Protein AF-A0A225V2X3-F1 (afdb_monomer)

Foldseek 3Di:
DDDDDDDDDDDDDDPPDDDPPPDPPPCPPPDDPPPPPDQDDLVPDDDDPDPPVSVLLVVCVVPPPVSLLVVLVVCVVVPVDLVSQLVVCVVNRDDVVSSVVNSVVSVVSCVVVVD

Nearest PDB structures (foldseek):
  8jnt-assembly1_A  TM=8.607E-01  e=6.308E-02  Phytophthora capsici
  6d90-assembly1_i  TM=2.612E-01  e=6.553E+00  Oryctolagus cuniculus
  7a01-assembly1_B2  TM=2.693E-01  e=8.266E+00  Oryctolagus cuniculus

InterPro domains:
  IPR031825 RXLR phytopathogen effector protein [PF16810] (2-111)

Structure (mmCIF, N/CA/C/O backbone):
data_AF-A0A225V2X3-F1
#
_entry.id   AF-A0A225V2X3-F1
#
loop_
_atom_site.group_PDB
_atom_site.id
_atom_site.type_symbol
_atom_site.label_atom_id
_atom_site.label_alt_id
_atom_site.label_comp_id
_atom_site.label_asym_id
_atom_site.label_entity_id
_atom_site.label_seq_id
_atom_site.pdbx_PDB_ins_code
_atom_site.Cartn_x
_atom_site.Cartn_y
_atom_site.Cartn_z
_atom_site.occupancy
_atom_site.B_iso_or_equiv
_atom_site.auth_seq_id
_atom_site.auth_comp_id
_atom_site.auth_asym_id
_atom_site.auth_atom_id
_atom_site.pdbx_PDB_model_num
ATOM 1 N N . MET A 1 1 ? -7.142 -57.913 16.913 1.00 34.84 1 MET A N 1
ATOM 2 C CA . MET A 1 1 ? -7.066 -56.922 18.010 1.00 34.84 1 MET A CA 1
ATOM 3 C C . MET A 1 1 ? -7.677 -55.626 17.500 1.00 34.84 1 MET A C 1
ATOM 5 O O . MET A 1 1 ? -7.195 -55.106 16.512 1.00 34.84 1 MET A O 1
ATOM 9 N N . ARG A 1 2 ? -8.954 -55.426 17.840 1.00 43.91 2 ARG A N 1
ATOM 10 C CA . ARG A 1 2 ? -9.505 -54.396 18.748 1.00 43.91 2 ARG A CA 1
ATOM 11 C C . ARG A 1 2 ? -9.783 -53.064 18.037 1.00 43.91 2 ARG A C 1
ATOM 13 O O . ARG A 1 2 ? -8.921 -52.208 17.915 1.00 43.91 2 ARG A O 1
ATOM 20 N N . LEU A 1 3 ? -11.038 -52.984 17.585 1.00 48.66 3 LEU A N 1
ATOM 21 C CA . LEU A 1 3 ? -11.817 -51.782 17.307 1.00 48.66 3 LEU A CA 1
ATOM 22 C C . LEU A 1 3 ? -11.809 -50.828 18.506 1.00 48.66 3 LEU A C 1
ATOM 24 O O 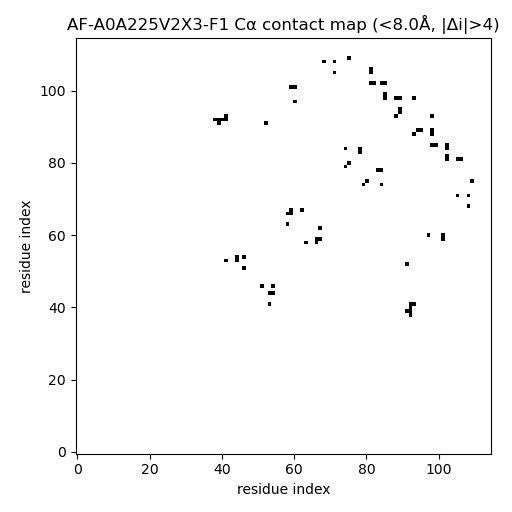. LEU A 1 3 ? -11.977 -51.279 19.640 1.00 48.66 3 LEU A O 1
ATOM 28 N N . SER A 1 4 ? -11.762 -49.530 18.218 1.00 49.91 4 SER A N 1
ATOM 29 C CA . SER A 1 4 ? -12.146 -48.478 19.158 1.00 49.91 4 SER A CA 1
ATOM 30 C C . SER A 1 4 ? -13.237 -47.624 18.516 1.00 49.91 4 SER A C 1
ATOM 32 O O . SER A 1 4 ? -12.973 -46.765 17.680 1.00 49.91 4 SER A O 1
ATOM 34 N N . TYR A 1 5 ? -14.475 -47.930 18.903 1.00 48.56 5 TYR A N 1
ATOM 35 C CA . TYR A 1 5 ? -15.639 -47.042 18.884 1.00 48.56 5 TYR A CA 1
ATOM 36 C C . TYR A 1 5 ? -15.339 -45.815 19.803 1.00 48.56 5 TYR A C 1
ATOM 38 O O . TYR A 1 5 ? -14.412 -45.883 20.603 1.00 48.56 5 TYR A O 1
ATOM 46 N N . ILE A 1 6 ? -16.012 -44.660 19.815 1.00 53.44 6 ILE A N 1
ATOM 47 C CA . ILE A 1 6 ? -17.443 -44.381 19.998 1.00 53.44 6 ILE A CA 1
ATOM 48 C C . ILE A 1 6 ? -17.656 -42.874 19.715 1.00 53.44 6 ILE A C 1
ATOM 50 O O . ILE A 1 6 ? -16.878 -42.025 20.143 1.00 53.44 6 ILE A O 1
ATOM 54 N N . VAL A 1 7 ? -18.753 -42.577 19.024 1.00 50.59 7 VAL A N 1
ATOM 55 C CA . VAL A 1 7 ? -19.449 -41.285 18.906 1.00 50.59 7 VAL A CA 1
ATOM 56 C C . VAL A 1 7 ? -19.832 -40.726 20.284 1.00 50.59 7 VAL A C 1
ATOM 58 O O . VAL A 1 7 ? -20.509 -41.427 21.027 1.00 50.59 7 VAL A O 1
ATOM 61 N N . LEU A 1 8 ? -19.523 -39.462 20.609 1.00 42.16 8 LEU A N 1
ATOM 62 C CA . LEU A 1 8 ? -20.070 -38.812 21.812 1.00 42.16 8 LEU A CA 1
ATOM 63 C C . LEU A 1 8 ? -20.922 -37.591 21.447 1.00 42.16 8 LEU A C 1
ATOM 65 O O . LEU A 1 8 ? -20.438 -36.505 21.138 1.00 42.16 8 LEU A O 1
ATOM 69 N N . VAL A 1 9 ? -22.224 -37.863 21.438 1.00 45.12 9 VAL A N 1
ATOM 70 C CA . VAL A 1 9 ? -23.359 -36.948 21.332 1.00 45.12 9 VAL A CA 1
ATOM 71 C C . VAL A 1 9 ? -23.682 -36.358 22.713 1.00 45.12 9 VAL A C 1
ATOM 73 O O . VAL A 1 9 ? -23.524 -37.036 23.723 1.00 45.12 9 VAL A O 1
ATOM 76 N N . ALA A 1 10 ? -24.240 -35.142 22.686 1.00 44.47 10 ALA A N 1
ATOM 77 C CA . ALA A 1 10 ? -25.056 -34.470 23.707 1.00 44.47 10 ALA A CA 1
ATOM 78 C C . ALA A 1 10 ? -24.366 -33.873 24.947 1.00 44.47 10 ALA A C 1
ATOM 80 O O . ALA A 1 10 ? -23.927 -34.574 25.847 1.00 44.47 10 ALA A O 1
ATOM 81 N N . ALA A 1 11 ? -24.473 -32.546 25.066 1.00 39.38 11 ALA A N 1
ATOM 82 C CA . ALA A 1 11 ? -25.384 -31.945 26.044 1.00 39.38 11 ALA A CA 1
ATOM 83 C C . ALA A 1 11 ? -25.580 -30.454 25.723 1.00 39.38 11 ALA A C 1
ATOM 85 O O . ALA A 1 11 ? -24.750 -29.607 26.040 1.00 39.38 11 ALA A O 1
ATOM 86 N N . ALA A 1 12 ? -26.704 -30.137 25.082 1.00 50.69 12 ALA A N 1
ATOM 87 C CA . ALA A 1 12 ? -27.301 -28.820 25.208 1.00 50.69 12 ALA A CA 1
ATOM 88 C C . ALA A 1 12 ? -28.025 -28.784 26.558 1.00 50.69 12 ALA A C 1
ATOM 90 O O . ALA A 1 12 ? -29.016 -29.487 26.736 1.00 50.69 12 ALA A O 1
ATOM 91 N N . THR A 1 13 ? -27.556 -27.960 27.488 1.00 54.31 13 THR A N 1
ATOM 92 C CA . THR A 1 13 ? -28.378 -27.495 28.608 1.00 54.31 13 THR A CA 1
ATOM 93 C C . THR A 1 13 ? -28.112 -26.015 28.814 1.00 54.31 13 THR A C 1
ATOM 95 O O . THR A 1 13 ? -27.033 -25.610 29.245 1.00 54.31 13 THR A O 1
ATOM 98 N N . LEU A 1 14 ? -29.123 -25.224 28.457 1.00 49.38 14 LEU A N 1
ATOM 99 C CA . LEU A 1 14 ? -29.312 -23.842 28.867 1.00 49.38 14 LEU A CA 1
ATOM 100 C C . LEU A 1 14 ? -29.057 -23.704 30.371 1.00 49.38 14 LEU A C 1
ATOM 102 O O . LEU A 1 14 ? -29.810 -24.248 31.176 1.00 49.38 14 LEU A O 1
ATOM 106 N N . VAL A 1 15 ? -28.053 -22.919 30.750 1.00 44.62 15 VAL A N 1
ATOM 107 C CA . VAL A 1 15 ? -28.006 -22.327 32.089 1.00 44.62 15 VAL A CA 1
ATOM 108 C C . VAL A 1 15 ? -28.744 -20.999 31.998 1.00 44.62 15 VAL A C 1
ATOM 110 O O . VAL A 1 15 ? -28.165 -19.935 31.807 1.00 44.62 15 VAL A O 1
ATOM 113 N N . ALA A 1 16 ? -30.069 -21.101 32.060 1.00 51.84 16 ALA A N 1
ATOM 114 C CA . ALA A 1 16 ? -30.942 -20.011 32.450 1.00 51.84 16 ALA A CA 1
ATOM 115 C C . ALA A 1 16 ? -31.157 -20.135 33.962 1.00 51.84 16 ALA A C 1
ATOM 117 O O . ALA A 1 16 ? -32.042 -20.852 34.418 1.00 51.84 16 ALA A O 1
ATOM 118 N N . THR A 1 17 ? -30.323 -19.459 34.747 1.00 46.16 17 THR A N 1
ATOM 119 C CA . THR A 1 17 ? -30.581 -19.234 36.173 1.00 46.16 17 THR A CA 1
ATOM 120 C C . THR A 1 17 ? -30.565 -17.738 36.406 1.00 46.16 17 THR A C 1
ATOM 122 O O . THR A 1 17 ? -29.520 -17.090 36.352 1.00 46.16 17 THR A O 1
ATOM 125 N N . GLY A 1 18 ? -31.771 -17.198 36.561 1.00 53.69 18 GLY A N 1
ATOM 126 C CA . GLY A 1 18 ? -32.008 -15.791 36.796 1.00 53.69 18 GLY A CA 1
ATOM 127 C C . GLY A 1 18 ? -31.499 -15.358 38.161 1.00 53.69 18 GLY A C 1
ATOM 128 O O . GLY A 1 18 ? -31.884 -15.927 39.174 1.00 53.69 18 GLY A O 1
ATOM 129 N N . ASN A 1 19 ? -30.731 -14.275 38.157 1.00 52.31 19 ASN A N 1
ATOM 130 C CA . ASN A 1 19 ? -30.663 -13.355 39.277 1.00 52.31 19 ASN A CA 1
ATOM 131 C C . ASN A 1 19 ? -31.212 -12.029 38.757 1.00 52.31 19 ASN A C 1
ATOM 133 O O . ASN A 1 19 ? -30.468 -11.182 38.267 1.00 52.31 19 ASN A O 1
ATOM 137 N N . ALA A 1 20 ? -32.532 -11.864 38.824 1.00 47.12 20 ALA A N 1
ATOM 138 C CA . ALA A 1 20 ? -33.133 -10.541 38.782 1.00 47.12 20 ALA A CA 1
ATOM 139 C C . ALA A 1 20 ? -32.790 -9.840 40.105 1.00 47.12 20 ALA A C 1
ATOM 141 O O . ALA A 1 20 ? -33.602 -9.783 41.025 1.00 47.12 20 ALA A O 1
ATOM 142 N N . LEU A 1 21 ? -31.550 -9.358 40.226 1.00 41.28 21 LEU A N 1
ATOM 143 C CA . LEU A 1 21 ? -31.237 -8.321 41.195 1.00 41.28 21 LEU A CA 1
ATOM 144 C C . LEU A 1 21 ? -31.747 -7.022 40.577 1.00 41.28 21 LEU A C 1
ATOM 146 O O . LEU A 1 21 ? -31.129 -6.470 39.668 1.00 41.28 21 LEU A O 1
ATOM 150 N N . SER A 1 22 ? -32.919 -6.585 41.031 1.00 50.19 22 SER A N 1
ATOM 151 C CA . SER A 1 22 ? -33.450 -5.262 40.724 1.00 50.19 22 SER A CA 1
ATOM 152 C C . SER A 1 22 ? -32.551 -4.234 41.408 1.00 50.19 22 SER A C 1
ATOM 154 O O . SER A 1 22 ? -32.785 -3.841 42.546 1.00 50.19 22 SER A O 1
ATOM 156 N N . ILE A 1 23 ? -31.460 -3.871 40.742 1.00 45.59 23 ILE A N 1
ATOM 157 C CA . ILE A 1 23 ? -30.672 -2.694 41.074 1.00 45.59 23 ILE A C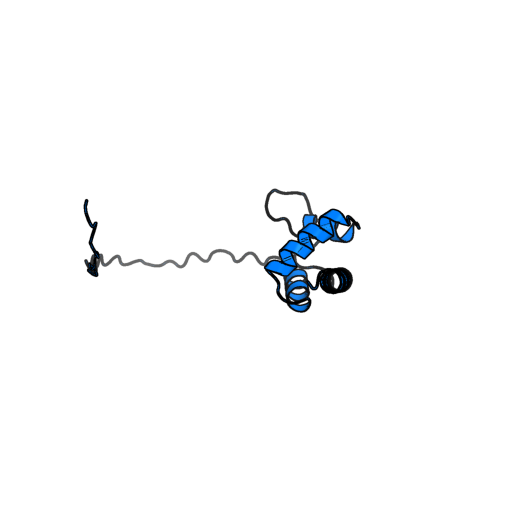A 1
ATOM 158 C C . ILE A 1 23 ? -31.326 -1.573 40.279 1.00 45.59 23 ILE A C 1
ATOM 160 O O . ILE A 1 23 ? -31.264 -1.574 39.049 1.00 45.59 23 ILE A O 1
ATOM 164 N N . GLU A 1 24 ? -31.989 -0.648 40.974 1.00 50.03 24 GLU A N 1
ATOM 165 C CA . GLU A 1 24 ? -32.248 0.689 40.443 1.00 50.03 24 GLU A CA 1
ATOM 166 C C . GLU A 1 24 ? -30.887 1.312 40.133 1.00 50.03 24 GLU A C 1
ATOM 168 O O . GLU A 1 24 ? -30.241 1.938 40.969 1.00 50.03 24 GLU A O 1
ATOM 173 N N . ALA A 1 25 ? -30.389 1.039 38.932 1.00 46.44 25 ALA A N 1
ATOM 174 C CA . ALA A 1 25 ? -29.275 1.764 38.382 1.00 46.44 25 ALA A CA 1
ATOM 175 C C . ALA A 1 25 ? -29.866 3.088 37.913 1.00 46.44 25 ALA A C 1
ATOM 177 O O . ALA A 1 25 ? -30.442 3.177 36.829 1.00 46.44 25 ALA A O 1
ATOM 178 N N . ASP A 1 26 ? -29.752 4.108 38.756 1.00 51.09 26 ASP A N 1
ATOM 179 C CA . ASP A 1 26 ? -29.674 5.479 38.278 1.00 51.09 26 ASP A CA 1
ATOM 180 C C . ASP A 1 26 ? -28.469 5.526 37.326 1.00 51.09 26 ASP A C 1
ATOM 182 O O . ASP A 1 26 ? -27.313 5.653 37.735 1.00 51.09 26 ASP A O 1
ATOM 186 N N . VAL A 1 27 ? -28.721 5.222 36.046 1.00 54.62 27 VAL A N 1
ATOM 187 C CA . VAL A 1 27 ? -27.713 5.219 34.988 1.00 54.62 27 VAL A CA 1
ATOM 188 C C . VAL A 1 27 ? -27.457 6.678 34.657 1.00 54.62 27 VAL A C 1
ATOM 190 O O . VAL A 1 27 ? -27.929 7.227 33.659 1.00 54.62 27 VAL A O 1
ATOM 193 N N . GLU A 1 28 ? -26.697 7.319 35.536 1.00 58.56 28 GLU A N 1
ATOM 194 C CA . GLU A 1 28 ? -26.034 8.570 35.249 1.00 58.56 28 GLU A CA 1
ATOM 195 C C . GLU A 1 28 ? -25.098 8.289 34.063 1.00 58.56 28 GLU A C 1
ATOM 197 O O . GLU A 1 28 ? -24.023 7.694 34.188 1.00 58.56 28 GLU A O 1
ATOM 202 N N . ASN A 1 29 ? -25.566 8.621 32.856 1.00 56.44 29 ASN A N 1
ATOM 203 C CA . ASN A 1 29 ? -24.822 8.433 31.619 1.00 56.44 29 ASN A CA 1
ATOM 204 C C . ASN A 1 29 ? -23.620 9.377 31.639 1.00 56.44 29 ASN A C 1
ATOM 206 O O . ASN A 1 29 ? -23.674 10.510 31.151 1.00 56.44 29 ASN A O 1
ATOM 210 N N . ARG A 1 30 ? -22.518 8.914 32.230 1.00 62.88 30 ARG A N 1
ATOM 211 C CA . ARG A 1 30 ? -21.236 9.606 32.221 1.00 62.88 30 ARG A CA 1
ATOM 212 C C . ARG A 1 30 ? -20.747 9.640 30.777 1.00 62.88 30 ARG A C 1
ATOM 214 O O . ARG A 1 30 ? -20.181 8.676 30.268 1.00 62.88 30 ARG A O 1
ATOM 221 N N . HIS A 1 31 ? -21.026 10.745 30.092 1.00 64.25 31 HIS A N 1
ATOM 222 C CA . HIS A 1 31 ? -20.656 10.928 28.697 1.00 64.25 31 HIS A CA 1
ATOM 223 C C . HIS A 1 31 ? -19.131 10.956 28.595 1.00 64.25 31 HIS A C 1
ATOM 225 O O . HIS A 1 31 ? -18.476 11.915 29.011 1.00 64.25 31 HIS A O 1
ATOM 231 N N . LEU A 1 32 ? -18.557 9.888 28.042 1.00 66.19 32 LEU A N 1
ATOM 232 C CA . LEU A 1 32 ? -17.161 9.879 27.635 1.00 66.19 32 LEU A CA 1
ATOM 233 C C . LEU A 1 32 ? -16.988 10.990 26.598 1.00 66.19 32 LEU A C 1
ATOM 235 O O . LEU A 1 32 ? -17.672 11.004 25.573 1.00 66.19 32 LEU A O 1
ATOM 239 N N . ARG A 1 33 ? -16.099 11.950 26.877 1.00 63.41 33 ARG A N 1
ATOM 240 C CA . ARG A 1 33 ? -15.740 12.984 25.903 1.00 63.41 33 ARG A CA 1
ATOM 241 C C . ARG A 1 33 ? -15.240 12.285 24.643 1.00 63.41 33 ARG A C 1
ATOM 243 O O . ARG A 1 33 ? -14.183 11.661 24.655 1.00 63.41 33 ARG A O 1
ATOM 250 N N . SER A 1 34 ? -16.019 12.385 23.570 1.00 56.97 34 SER A N 1
ATOM 251 C CA . SER A 1 34 ? -15.605 11.949 22.243 1.00 56.97 34 SER A CA 1
ATOM 252 C C . SER A 1 34 ? -14.407 12.798 21.837 1.00 56.97 34 SER A C 1
ATOM 254 O O . SER A 1 34 ? -14.528 14.006 21.625 1.00 56.97 34 SER A O 1
ATOM 256 N N . HIS A 1 35 ? -13.229 12.181 21.792 1.00 50.19 35 HIS A N 1
ATOM 257 C CA . HIS A 1 35 ? -12.071 12.822 21.202 1.00 50.19 35 HIS A CA 1
ATOM 258 C C . HIS A 1 35 ? -12.300 12.824 19.692 1.00 50.19 35 HIS A C 1
ATOM 260 O O . HIS A 1 35 ? -12.226 11.780 19.042 1.00 50.19 35 HIS A O 1
ATOM 266 N N . LYS A 1 36 ? -12.602 13.995 19.127 1.00 50.44 36 LYS A N 1
ATOM 267 C CA . LYS A 1 36 ? -12.488 14.194 17.684 1.00 50.44 36 LYS A CA 1
ATOM 268 C C . LYS A 1 36 ? -11.024 13.943 17.347 1.00 50.44 36 LYS A C 1
ATOM 270 O O . LYS A 1 36 ? -10.141 14.637 17.843 1.00 50.44 36 LYS A O 1
ATOM 275 N N . VAL A 1 37 ? -10.748 12.874 16.612 1.00 51.28 37 VAL A N 1
ATOM 276 C CA . VAL A 1 37 ? -9.433 12.695 16.007 1.00 51.28 37 VAL A CA 1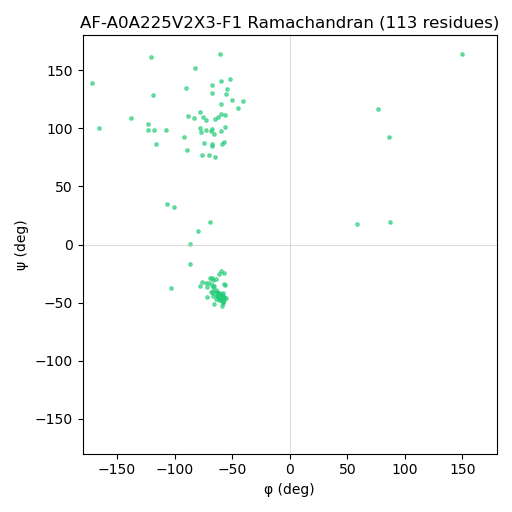
ATOM 277 C C . VAL A 1 37 ? -9.393 13.708 14.877 1.00 51.28 37 VAL A C 1
ATOM 279 O O . VAL A 1 37 ? -9.989 13.484 13.824 1.00 51.28 37 VAL A O 1
ATOM 282 N N . ASP A 1 38 ? -8.772 14.857 15.131 1.00 49.78 38 ASP A N 1
ATOM 283 C CA . ASP A 1 38 ? -8.366 15.741 14.048 1.00 49.78 38 ASP A CA 1
ATOM 284 C C . ASP A 1 38 ? -7.511 14.913 13.088 1.00 49.78 38 ASP A C 1
ATOM 286 O O . ASP A 1 38 ? -6.692 14.091 13.512 1.00 49.78 38 ASP A O 1
ATOM 290 N N . SER A 1 39 ? -7.799 15.049 11.795 1.00 52.00 39 SER A N 1
ATOM 291 C CA . SER A 1 39 ? -7.244 14.223 10.724 1.00 52.00 39 SER A CA 1
ATOM 292 C C . SER A 1 39 ? -5.759 13.935 10.945 1.00 52.00 39 SER A C 1
ATOM 294 O O . SER A 1 39 ? -4.956 14.857 11.089 1.00 52.00 39 SER A O 1
ATOM 296 N N . TYR A 1 40 ? -5.413 12.650 10.979 1.00 51.97 40 TYR A N 1
ATOM 297 C CA . TYR A 1 40 ? -4.085 12.141 11.298 1.00 51.97 40 TYR A CA 1
ATOM 298 C C . TYR A 1 40 ? -3.031 12.763 10.359 1.00 51.97 40 TYR A C 1
ATOM 300 O O . TYR A 1 40 ? -2.905 12.357 9.206 1.00 51.97 40 TYR A O 1
ATOM 308 N N . ASN A 1 41 ? -2.279 13.768 10.827 1.00 54.72 41 ASN A N 1
ATOM 309 C CA . ASN A 1 41 ? -1.300 14.455 9.982 1.00 54.72 41 ASN A CA 1
ATOM 310 C C . ASN A 1 41 ? -0.059 13.569 9.798 1.00 54.72 41 ASN A C 1
ATOM 312 O O . ASN A 1 41 ? 0.668 13.300 10.755 1.00 54.72 41 ASN A O 1
ATOM 316 N N . PHE A 1 42 ? 0.135 13.049 8.582 1.00 54.59 42 PHE A N 1
ATOM 317 C CA . PHE A 1 42 ? 1.194 12.100 8.204 1.00 54.59 42 PHE A CA 1
ATOM 318 C C . PHE A 1 42 ? 2.620 12.638 8.434 1.00 54.59 42 PHE A C 1
ATOM 320 O O . PHE A 1 42 ? 3.554 11.854 8.58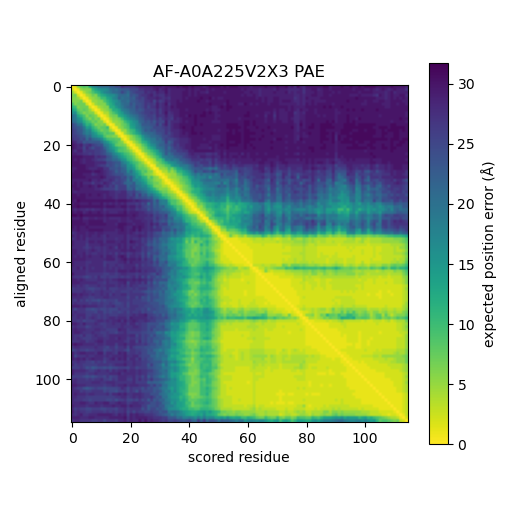0 1.00 54.59 42 PHE A O 1
ATOM 327 N N . GLU A 1 43 ? 2.780 13.960 8.488 1.00 55.09 43 GLU A N 1
ATOM 328 C CA . GLU A 1 43 ? 4.082 14.633 8.562 1.00 55.09 43 GLU A CA 1
ATOM 329 C C . GLU A 1 43 ? 4.620 14.790 10.003 1.00 55.09 43 GLU A C 1
ATOM 331 O O . GLU A 1 43 ? 5.827 14.930 10.166 1.00 55.09 43 GLU A O 1
ATOM 336 N N . ASP A 1 44 ? 3.774 14.641 11.034 1.00 53.97 44 ASP A N 1
ATOM 337 C CA . ASP A 1 44 ? 4.111 14.816 12.469 1.00 53.97 44 ASP A CA 1
ATOM 338 C C . ASP A 1 44 ? 4.339 13.485 13.227 1.00 53.97 44 ASP A C 1
ATOM 340 O O . ASP A 1 44 ? 3.981 13.328 14.395 1.00 53.97 44 ASP A O 1
ATOM 344 N N . ALA A 1 45 ? 4.852 12.449 12.563 1.00 53.34 45 ALA A N 1
ATOM 345 C CA . ALA A 1 45 ? 4.962 11.115 13.161 1.00 53.34 45 ALA A CA 1
ATOM 346 C C . ALA A 1 45 ? 6.224 10.953 14.036 1.00 53.34 45 ALA A C 1
ATOM 348 O O . ALA A 1 45 ? 7.327 10.831 13.501 1.00 53.34 45 ALA A O 1
ATOM 349 N N . GLU A 1 46 ? 6.059 10.874 15.360 1.00 52.16 46 GLU A N 1
ATOM 350 C CA . GLU A 1 46 ? 7.050 10.261 16.256 1.00 52.16 46 GLU A CA 1
ATOM 351 C C . GLU A 1 46 ? 6.773 8.761 16.425 1.00 52.16 46 GLU A C 1
ATOM 353 O O . GLU A 1 46 ? 5.633 8.343 16.637 1.00 52.16 46 GLU A O 1
ATOM 358 N N . GLU A 1 47 ? 7.831 7.954 16.339 1.00 52.31 47 GLU A N 1
ATOM 359 C CA . GLU A 1 47 ? 7.791 6.492 16.386 1.00 52.31 47 GLU A CA 1
ATOM 360 C C . GLU A 1 47 ? 7.366 6.009 17.785 1.00 52.31 47 GLU A C 1
ATOM 362 O O . GLU A 1 47 ? 8.160 5.965 18.726 1.00 52.31 47 GLU A O 1
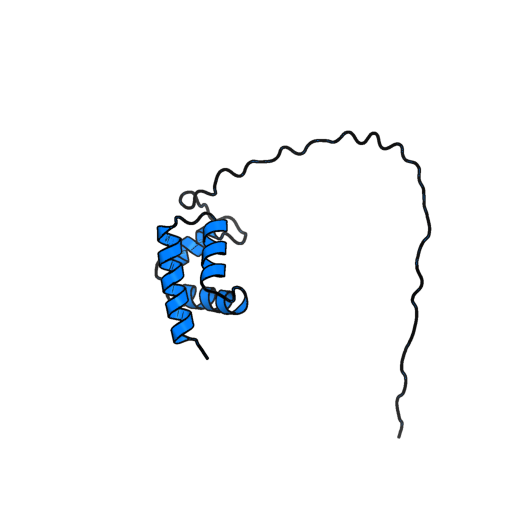ATOM 367 N N . ARG A 1 48 ? 6.087 5.652 17.950 1.00 49.16 48 ARG A N 1
ATOM 368 C CA . ARG A 1 48 ? 5.584 4.988 19.161 1.00 49.16 48 ARG A CA 1
ATOM 369 C C . ARG A 1 48 ? 5.016 3.616 18.828 1.00 49.16 48 ARG A C 1
ATOM 371 O O . ARG A 1 48 ? 4.172 3.473 17.950 1.00 49.16 48 ARG A O 1
ATOM 378 N N . GLY A 1 49 ? 5.498 2.620 19.574 1.00 48.75 49 GLY A N 1
ATOM 379 C CA . GLY A 1 49 ? 5.168 1.204 19.427 1.00 48.75 49 GLY A CA 1
ATOM 380 C C . GLY A 1 49 ? 3.663 0.927 19.362 1.00 48.75 49 GLY A C 1
ATOM 381 O O . GLY A 1 49 ? 2.896 1.299 20.247 1.00 48.75 49 GLY A O 1
ATOM 382 N N . GLY A 1 50 ? 3.279 0.257 18.282 1.00 49.88 50 GLY A N 1
ATOM 383 C CA . GLY A 1 50 ? 1.927 0.012 17.784 1.00 49.88 50 GLY A CA 1
ATOM 384 C C . GLY A 1 50 ? 2.024 -0.083 16.258 1.00 49.88 50 GLY A C 1
ATOM 385 O O . GLY A 1 50 ? 3.057 0.297 15.712 1.00 49.88 50 GLY A O 1
ATOM 386 N N . ASN A 1 51 ? 1.015 -0.609 15.552 1.00 60.66 51 ASN A N 1
ATOM 387 C CA . ASN A 1 51 ? 0.998 -0.615 14.079 1.00 60.66 51 ASN A CA 1
ATOM 388 C C . ASN A 1 51 ? 0.925 0.830 13.553 1.00 60.66 51 ASN A C 1
ATOM 390 O O . ASN A 1 51 ? -0.139 1.292 13.139 1.00 60.66 51 ASN A O 1
ATOM 394 N N . ASP A 1 52 ? 2.039 1.558 13.616 1.00 77.62 52 ASP A N 1
ATOM 395 C CA . ASP A 1 52 ? 2.147 2.928 13.156 1.00 77.62 52 ASP A CA 1
ATOM 396 C C . ASP A 1 52 ? 2.168 2.919 11.634 1.00 77.62 52 ASP A C 1
ATOM 398 O O . ASP A 1 52 ? 3.209 2.866 10.970 1.00 77.62 52 ASP A O 1
ATOM 402 N N . TRP A 1 53 ? 0.965 2.949 11.070 1.00 79.62 53 TRP A N 1
ATOM 403 C CA . TRP A 1 53 ? 0.780 3.011 9.636 1.00 79.62 53 TRP A CA 1
ATOM 404 C C . TRP A 1 53 ? 1.483 4.228 9.026 1.00 79.62 53 TRP A C 1
ATOM 406 O O . TRP A 1 53 ? 1.893 4.139 7.873 1.00 79.62 53 TRP A O 1
ATOM 416 N N . LYS A 1 54 ? 1.740 5.318 9.768 1.00 79.06 54 LYS A N 1
ATOM 417 C CA . LYS A 1 54 ? 2.526 6.450 9.248 1.00 79.06 54 LYS A CA 1
ATOM 418 C C . LYS A 1 54 ? 3.970 6.047 8.977 1.00 79.06 54 LYS A C 1
ATOM 420 O O . LYS A 1 54 ? 4.444 6.256 7.860 1.00 79.06 54 LYS A O 1
ATOM 425 N N . ALA A 1 55 ? 4.656 5.431 9.942 1.00 82.00 55 ALA A N 1
ATOM 426 C CA . ALA A 1 55 ? 6.017 4.930 9.746 1.00 82.00 55 ALA A CA 1
ATOM 427 C C . ALA A 1 55 ? 6.079 3.912 8.595 1.00 82.00 55 ALA A C 1
ATOM 429 O O . ALA A 1 55 ? 6.961 3.990 7.731 1.00 82.00 55 ALA A O 1
ATOM 430 N N . VAL A 1 56 ? 5.083 3.022 8.522 1.00 85.88 56 VAL A N 1
ATOM 431 C CA . VAL A 1 56 ? 4.932 2.058 7.424 1.00 85.88 56 VAL A CA 1
ATOM 432 C C . VAL A 1 56 ? 4.816 2.778 6.079 1.00 85.88 56 VAL A C 1
ATOM 434 O O . VAL A 1 56 ? 5.599 2.503 5.173 1.00 85.88 56 VAL A O 1
ATOM 437 N N . PHE A 1 57 ? 3.897 3.735 5.933 1.00 87.69 57 PHE A N 1
ATOM 438 C CA . PHE A 1 57 ? 3.687 4.457 4.677 1.00 87.69 57 PHE A CA 1
ATOM 439 C C . PHE A 1 57 ? 4.875 5.337 4.290 1.00 87.69 57 PHE A C 1
ATOM 441 O O . PHE A 1 57 ? 5.227 5.384 3.112 1.00 87.69 57 PHE A O 1
ATOM 448 N N . LYS A 1 58 ? 5.550 5.972 5.253 1.00 86.50 58 LYS A N 1
ATOM 449 C CA . LYS A 1 58 ? 6.790 6.724 5.010 1.00 86.50 58 LYS A CA 1
ATOM 450 C C . LYS A 1 58 ? 7.872 5.817 4.438 1.00 86.50 58 LYS A C 1
ATOM 452 O O . LYS A 1 58 ? 8.486 6.154 3.425 1.00 86.50 58 LYS A O 1
ATOM 457 N N . ARG A 1 59 ? 8.052 4.630 5.020 1.00 86.94 59 ARG A N 1
ATOM 458 C CA . ARG A 1 59 ? 9.002 3.635 4.513 1.00 86.94 59 ARG A CA 1
ATOM 459 C C . ARG A 1 59 ? 8.586 3.073 3.155 1.00 86.94 59 ARG A C 1
ATOM 461 O O . ARG A 1 59 ? 9.426 2.930 2.271 1.00 86.94 59 ARG A O 1
ATOM 468 N N . LEU A 1 60 ? 7.293 2.820 2.952 1.00 88.06 60 LEU A N 1
ATOM 469 C CA . LEU A 1 60 ? 6.743 2.438 1.652 1.00 88.06 60 LEU A CA 1
ATOM 470 C C . LEU A 1 60 ? 7.044 3.500 0.598 1.00 88.06 60 LEU A C 1
ATOM 472 O O . LEU A 1 60 ? 7.482 3.143 -0.486 1.00 88.06 60 LEU A O 1
ATOM 476 N N . LEU A 1 61 ? 6.885 4.790 0.884 1.00 87.75 61 LEU A N 1
ATOM 477 C CA . LEU A 1 61 ? 7.199 5.861 -0.067 1.00 87.75 61 LEU A CA 1
ATOM 478 C C . LEU A 1 61 ? 8.710 5.994 -0.330 1.00 87.75 61 LEU A C 1
ATOM 480 O O . LEU A 1 61 ? 9.096 6.300 -1.455 1.00 87.75 61 LEU A O 1
ATOM 484 N N . GLY A 1 62 ? 9.563 5.635 0.633 1.00 84.38 62 GLY A N 1
ATOM 485 C CA . GLY A 1 62 ? 11.032 5.706 0.565 1.00 84.38 62 GLY A CA 1
ATOM 486 C C . GLY A 1 62 ? 11.755 4.735 -0.386 1.00 84.38 62 GLY A C 1
ATOM 487 O O . GLY A 1 62 ? 12.949 4.519 -0.225 1.00 84.38 62 GLY A O 1
ATOM 488 N N . ASN A 1 63 ? 11.075 4.150 -1.378 1.00 73.94 63 ASN A N 1
ATOM 489 C CA . ASN A 1 63 ? 11.640 3.234 -2.392 1.00 73.94 63 ASN A CA 1
ATOM 490 C C . ASN A 1 63 ? 12.333 1.953 -1.873 1.00 73.94 63 ASN A C 1
ATOM 492 O O . ASN A 1 63 ? 13.018 1.285 -2.645 1.00 73.94 63 ASN A O 1
ATOM 496 N N . ASP A 1 64 ? 12.094 1.535 -0.628 1.00 86.25 64 ASP A N 1
ATOM 497 C CA . ASP A 1 64 ? 12.548 0.233 -0.116 1.00 86.25 64 ASP A CA 1
ATOM 498 C C . ASP A 1 64 ? 11.789 -0.914 -0.818 1.00 86.25 64 ASP A C 1
ATOM 500 O O . ASP A 1 64 ? 10.637 -1.231 -0.502 1.00 86.25 64 ASP A O 1
ATOM 504 N N . ALA A 1 65 ? 12.419 -1.503 -1.837 1.00 86.06 65 ALA A N 1
ATOM 505 C CA . ALA A 1 65 ? 11.785 -2.480 -2.716 1.00 86.06 65 ALA A CA 1
ATOM 506 C C . ALA A 1 65 ? 11.449 -3.802 -2.008 1.00 86.06 65 ALA A C 1
ATOM 508 O O . ALA A 1 65 ? 10.428 -4.417 -2.328 1.00 86.06 65 ALA A O 1
ATOM 509 N N . GLU A 1 66 ? 12.277 -4.249 -1.063 1.00 88.25 66 GLU A N 1
ATOM 510 C CA . GLU A 1 66 ?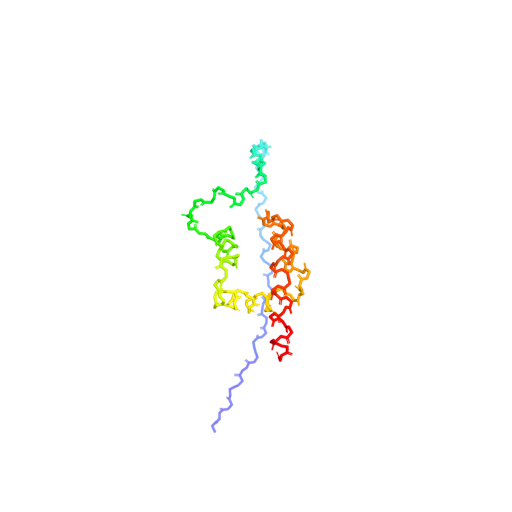 12.013 -5.472 -0.298 1.00 88.25 66 GLU A CA 1
ATOM 511 C C . GLU A 1 66 ? 10.873 -5.257 0.686 1.00 88.25 66 GLU A C 1
ATOM 513 O O . GLU A 1 66 ? 9.929 -6.050 0.721 1.00 88.25 66 GLU A O 1
ATOM 518 N N . TYR A 1 67 ? 10.889 -4.134 1.404 1.00 89.62 67 TYR A N 1
ATOM 519 C CA . TYR A 1 67 ? 9.807 -3.785 2.312 1.00 89.62 67 TYR A CA 1
ATOM 520 C C . TYR A 1 67 ? 8.468 -3.654 1.578 1.00 89.62 67 TYR A C 1
ATOM 522 O O . TYR A 1 67 ? 7.466 -4.232 2.006 1.00 89.62 67 TYR A O 1
ATOM 530 N N . ARG A 1 68 ? 8.451 -2.985 0.414 1.00 90.94 68 ARG A N 1
ATOM 531 C CA . ARG A 1 68 ? 7.253 -2.907 -0.440 1.00 90.94 68 ARG A CA 1
ATOM 532 C C . ARG A 1 68 ? 6.740 -4.284 -0.835 1.00 90.94 68 ARG A C 1
ATOM 534 O O . ARG A 1 68 ? 5.538 -4.513 -0.753 1.00 90.94 68 ARG A O 1
ATOM 541 N N . LYS A 1 69 ? 7.617 -5.206 -1.247 1.00 91.69 69 LYS A N 1
ATOM 542 C CA . LYS A 1 69 ? 7.210 -6.575 -1.608 1.00 91.69 69 LYS A CA 1
ATOM 543 C C . LYS A 1 69 ? 6.563 -7.293 -0.430 1.00 91.69 69 LYS A C 1
ATOM 545 O O . LYS A 1 69 ? 5.523 -7.912 -0.626 1.00 91.69 69 LYS A O 1
ATOM 550 N N . THR A 1 70 ? 7.136 -7.186 0.766 1.00 91.38 70 THR A N 1
ATOM 551 C CA . THR A 1 70 ? 6.592 -7.808 1.981 1.00 91.38 70 THR A CA 1
ATOM 552 C C . THR A 1 70 ? 5.201 -7.270 2.308 1.00 91.38 70 THR A C 1
ATOM 554 O O . THR A 1 70 ? 4.269 -8.049 2.516 1.00 91.38 70 THR A O 1
ATOM 557 N N . ILE A 1 71 ? 5.022 -5.946 2.281 1.00 92.19 71 ILE A N 1
ATOM 558 C CA . ILE A 1 71 ? 3.712 -5.343 2.549 1.00 92.19 71 ILE A CA 1
ATOM 559 C C . ILE A 1 71 ? 2.707 -5.689 1.447 1.00 92.19 71 ILE A C 1
ATOM 561 O O . ILE A 1 71 ? 1.589 -6.099 1.745 1.00 92.19 71 ILE A O 1
ATOM 565 N N . PHE A 1 72 ? 3.094 -5.606 0.175 1.00 93.12 72 PHE A N 1
ATOM 566 C CA . PHE A 1 72 ? 2.207 -5.942 -0.938 1.00 93.12 72 PHE A CA 1
ATOM 567 C C . PHE A 1 72 ? 1.843 -7.430 -0.987 1.00 93.12 72 PHE A C 1
ATOM 569 O O . PHE A 1 72 ? 0.732 -7.761 -1.400 1.00 93.12 72 PHE A O 1
ATOM 576 N N . ALA A 1 73 ? 2.720 -8.326 -0.534 1.00 91.62 73 ALA A N 1
ATOM 577 C CA . ALA A 1 73 ? 2.395 -9.739 -0.357 1.00 91.62 73 ALA A CA 1
ATOM 578 C C . ALA A 1 73 ? 1.315 -9.925 0.717 1.00 91.62 73 ALA A C 1
ATOM 580 O O . ALA A 1 73 ? 0.315 -10.599 0.470 1.00 91.62 73 ALA A O 1
ATOM 581 N N . SER A 1 74 ? 1.478 -9.264 1.868 1.00 89.94 74 SER A N 1
ATOM 582 C CA . SER A 1 74 ? 0.473 -9.244 2.938 1.00 89.94 74 SER A CA 1
ATOM 583 C C . SER A 1 74 ? -0.864 -8.686 2.438 1.00 89.94 74 SER A C 1
ATOM 585 O O . SER A 1 74 ? -1.913 -9.311 2.601 1.00 89.94 74 SER A O 1
ATOM 587 N N . TRP A 1 75 ? -0.831 -7.568 1.707 1.00 92.06 75 TRP A N 1
ATOM 588 C CA . TRP A 1 75 ? -2.024 -6.987 1.099 1.00 92.06 75 TRP A CA 1
ATOM 589 C C . TRP A 1 75 ? -2.643 -7.908 0.052 1.00 92.06 75 TRP A C 1
ATOM 591 O O . TRP A 1 75 ? -3.849 -8.037 0.050 1.00 92.06 75 TRP A O 1
ATOM 601 N N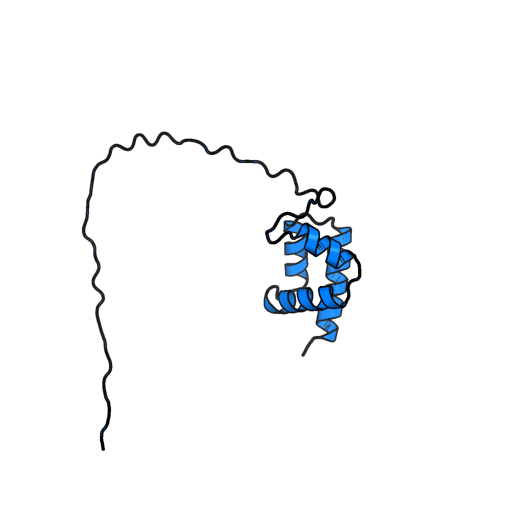 . LYS A 1 76 ? -1.884 -8.621 -0.792 1.00 88.69 76 LYS A N 1
ATOM 602 C CA . LYS A 1 76 ? -2.460 -9.615 -1.730 1.00 88.69 76 LYS A CA 1
ATOM 603 C C . LYS A 1 76 ? -3.276 -10.689 -0.993 1.00 88.69 76 LYS A C 1
ATOM 605 O O . LYS A 1 76 ? -4.266 -11.160 -1.548 1.00 88.69 76 LYS A O 1
ATOM 610 N N . GLY A 1 77 ? -2.867 -11.073 0.219 1.00 85.19 77 GLY A N 1
ATOM 611 C CA . GLY A 1 77 ? -3.585 -12.040 1.053 1.00 85.19 77 GLY A CA 1
ATOM 612 C C . GLY A 1 77 ? -4.809 -11.469 1.779 1.00 85.19 77 GLY A C 1
ATOM 613 O O . GLY A 1 77 ? -5.794 -12.185 1.931 1.00 85.19 77 GLY A O 1
ATOM 614 N N . GLY A 1 78 ? -4.762 -10.205 2.219 1.00 84.75 78 GLY A N 1
ATOM 615 C CA . GLY A 1 78 ? -5.836 -9.584 3.015 1.00 84.75 78 GLY A CA 1
ATOM 616 C C . GLY A 1 78 ? -6.755 -8.612 2.260 1.00 84.75 78 GLY A C 1
ATOM 617 O O . GLY A 1 78 ? -7.955 -8.576 2.504 1.00 84.75 78 GLY A O 1
ATOM 618 N N . MET A 1 79 ? -6.205 -7.830 1.336 1.00 79.75 79 MET A N 1
ATOM 619 C CA . MET A 1 79 ? -6.882 -6.837 0.497 1.00 79.75 79 MET A CA 1
ATOM 620 C C . MET A 1 79 ? -6.959 -7.389 -0.932 1.00 79.75 79 MET A C 1
ATOM 622 O O . MET A 1 79 ? -5.995 -7.361 -1.697 1.00 79.75 79 MET A O 1
ATOM 626 N N . GLN A 1 80 ? -8.104 -7.963 -1.297 1.00 73.81 80 GLN A N 1
ATOM 627 C CA . GLN A 1 80 ? -8.247 -8.708 -2.552 1.00 73.81 80 GLN A CA 1
ATOM 628 C C . GLN A 1 80 ? -8.064 -7.834 -3.802 1.00 73.81 80 GLN A C 1
ATOM 630 O O . GLN A 1 80 ? -7.616 -8.329 -4.848 1.00 73.81 80 GLN A O 1
ATOM 635 N N . THR A 1 81 ? -8.395 -6.541 -3.726 1.00 89.75 81 THR A N 1
ATOM 636 C CA . THR A 1 81 ? -8.309 -5.616 -4.859 1.00 89.75 81 THR A CA 1
ATOM 637 C C . THR A 1 81 ? -7.379 -4.428 -4.605 1.00 89.75 81 THR A C 1
ATOM 639 O O . THR A 1 81 ? -7.012 -4.088 -3.483 1.00 89.75 81 THR A O 1
ATOM 642 N N . VAL A 1 82 ? -6.968 -3.783 -5.701 1.00 92.00 82 VAL A N 1
ATOM 643 C CA . VAL A 1 82 ? -6.165 -2.552 -5.645 1.00 92.00 82 VAL A CA 1
ATOM 644 C C . VAL A 1 82 ? -6.991 -1.390 -5.073 1.00 92.00 82 VAL A C 1
ATOM 646 O O . VAL A 1 82 ? -6.436 -0.497 -4.434 1.00 92.00 82 VAL A O 1
ATOM 649 N N . ASP A 1 83 ? -8.309 -1.412 -5.270 1.00 92.50 83 ASP A N 1
ATOM 650 C CA . ASP A 1 83 ? -9.217 -0.390 -4.753 1.00 92.50 83 ASP A CA 1
ATOM 651 C C . ASP A 1 83 ? -9.478 -0.557 -3.249 1.00 92.50 83 ASP A C 1
ATOM 653 O O . ASP A 1 83 ? -9.566 0.450 -2.545 1.00 92.50 83 ASP A O 1
ATOM 657 N N . ASP A 1 84 ? -9.476 -1.788 -2.726 1.00 91.94 84 ASP A N 1
ATOM 658 C CA . ASP A 1 84 ? -9.517 -2.041 -1.275 1.00 91.94 84 ASP A CA 1
ATOM 659 C C . ASP A 1 84 ? -8.280 -1.455 -0.590 1.00 91.94 84 ASP A C 1
ATOM 661 O O . ASP A 1 84 ? -8.388 -0.750 0.415 1.00 91.94 84 ASP A O 1
ATOM 665 N N . ALA A 1 85 ? -7.099 -1.670 -1.180 1.00 92.06 85 ALA A N 1
ATOM 666 C CA . ALA A 1 85 ? -5.858 -1.083 -0.686 1.00 92.06 85 ALA A CA 1
ATOM 667 C C . ALA A 1 85 ? -5.889 0.455 -0.748 1.00 92.06 85 ALA A C 1
ATOM 669 O O . ALA A 1 85 ? -5.477 1.120 0.202 1.00 92.06 85 ALA A O 1
ATOM 670 N N . ALA A 1 86 ? -6.416 1.043 -1.828 1.00 92.81 86 ALA A N 1
ATOM 671 C CA . ALA A 1 86 ? -6.582 2.495 -1.938 1.00 92.81 86 ALA A CA 1
ATOM 672 C C . ALA A 1 86 ? -7.550 3.054 -0.884 1.00 92.81 86 ALA A C 1
ATOM 674 O O . ALA A 1 86 ? -7.280 4.091 -0.280 1.00 92.81 86 ALA A O 1
ATOM 675 N N . THR A 1 87 ? -8.650 2.348 -0.625 1.00 93.62 87 THR A N 1
ATOM 676 C CA . THR A 1 87 ? -9.632 2.707 0.406 1.00 93.62 87 THR A CA 1
ATOM 677 C C . THR A 1 87 ? -9.009 2.658 1.794 1.00 93.62 87 THR A C 1
ATOM 679 O O . THR A 1 87 ? -9.155 3.602 2.570 1.00 93.62 87 THR A O 1
ATOM 682 N N . PHE A 1 88 ? -8.236 1.609 2.078 1.00 90.62 88 PHE A N 1
ATOM 683 C CA . PHE A 1 88 ? -7.468 1.495 3.309 1.00 90.62 88 PHE A CA 1
ATOM 684 C C . PHE A 1 88 ? -6.495 2.669 3.484 1.00 90.62 88 PHE A C 1
ATOM 686 O O . PHE A 1 88 ? -6.526 3.329 4.519 1.00 90.62 88 PHE A O 1
ATOM 693 N N . MET A 1 89 ? -5.688 2.986 2.467 1.00 90.19 89 MET A N 1
ATOM 694 C CA . MET A 1 89 ? -4.718 4.088 2.524 1.00 90.19 89 MET A CA 1
ATOM 695 C C . MET A 1 89 ? -5.382 5.442 2.804 1.00 90.19 89 MET A C 1
ATOM 697 O O . MET A 1 89 ? -4.908 6.191 3.661 1.00 90.19 89 MET A O 1
ATOM 701 N N . ARG A 1 90 ? -6.511 5.738 2.146 1.00 90.31 90 ARG A N 1
ATOM 702 C CA . ARG A 1 90 ? -7.299 6.951 2.427 1.00 90.31 90 ARG A CA 1
ATOM 703 C C . ARG A 1 90 ? -7.841 6.961 3.853 1.00 90.31 90 ARG A C 1
ATOM 705 O O . ARG A 1 90 ? -7.761 7.987 4.520 1.00 90.31 90 ARG A O 1
ATOM 712 N N . GLY A 1 91 ? -8.326 5.819 4.343 1.00 86.44 91 GLY A N 1
ATOM 713 C CA . GLY A 1 91 ? -8.796 5.664 5.722 1.00 86.44 91 GLY A CA 1
ATOM 714 C C . GLY A 1 91 ? -7.709 5.905 6.776 1.00 86.44 91 GLY A C 1
ATOM 715 O O . GLY A 1 91 ? -8.024 6.310 7.889 1.00 86.44 91 GLY A O 1
ATOM 716 N N . GLN A 1 92 ? -6.434 5.718 6.420 1.00 84.75 92 GLN A N 1
ATOM 717 C CA . GLN A 1 92 ? -5.286 6.037 7.278 1.00 84.75 92 GLN A CA 1
ATOM 718 C C . GLN A 1 92 ? -4.806 7.498 7.157 1.00 84.75 92 GLN A C 1
ATOM 720 O O . GLN A 1 92 ? -3.844 7.883 7.819 1.00 84.75 92 GLN A O 1
ATOM 725 N N . GLY A 1 93 ? -5.452 8.321 6.323 1.00 84.19 93 GLY A N 1
ATOM 726 C CA . GLY A 1 93 ? -5.127 9.742 6.162 1.00 84.19 93 GLY A CA 1
ATOM 727 C C . GLY A 1 93 ? -4.030 10.048 5.137 1.00 84.19 93 GLY A C 1
ATOM 728 O O . GLY A 1 93 ? -3.448 11.132 5.177 1.00 84.19 93 GLY A O 1
ATOM 729 N N . LEU A 1 94 ? -3.720 9.133 4.207 1.00 85.69 94 LEU A N 1
ATOM 730 C CA . LEU A 1 94 ? -2.770 9.439 3.131 1.00 85.69 94 LEU A CA 1
ATOM 731 C C . LEU A 1 94 ? -3.330 10.485 2.160 1.00 85.69 94 LEU A C 1
ATOM 733 O O . LEU A 1 94 ? -4.470 10.391 1.710 1.00 85.69 94 LEU A O 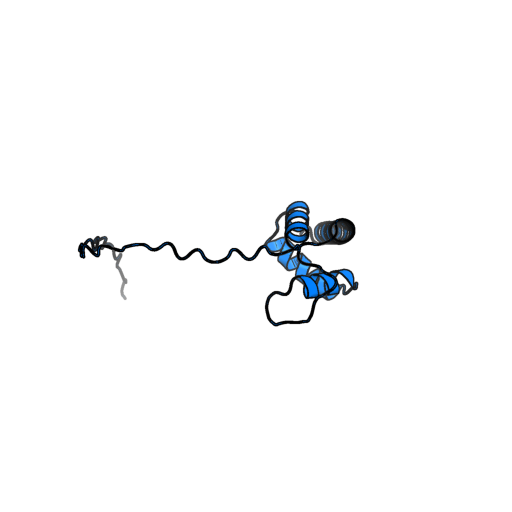1
ATOM 737 N N . LYS A 1 95 ? -2.475 11.439 1.765 1.00 89.19 95 LYS A N 1
ATOM 738 C CA . LYS A 1 95 ? -2.756 12.385 0.673 1.00 89.19 95 LYS A CA 1
ATOM 739 C C . LYS A 1 95 ? -2.997 11.619 -0.632 1.00 89.19 95 LYS A C 1
ATOM 741 O O . LYS A 1 95 ? -2.263 10.676 -0.931 1.00 89.19 95 LYS A O 1
ATOM 746 N N . GLU A 1 96 ? -3.952 12.068 -1.446 1.00 88.94 96 GLU A N 1
ATOM 747 C CA . GLU A 1 96 ? -4.380 11.352 -2.663 1.00 88.94 96 GLU A CA 1
ATOM 748 C C . GLU A 1 96 ? -3.224 11.076 -3.643 1.00 88.94 96 GLU A C 1
ATOM 750 O O . GLU A 1 96 ? -3.160 10.001 -4.233 1.00 88.94 96 GLU A O 1
ATOM 755 N N . ALA A 1 97 ? -2.247 11.984 -3.750 1.00 89.75 97 ALA A N 1
ATOM 756 C CA . ALA A 1 97 ? -1.050 11.770 -4.568 1.00 89.75 97 ALA A CA 1
ATOM 757 C C . ALA A 1 97 ? -0.238 10.535 -4.123 1.00 89.75 97 ALA A C 1
ATOM 759 O O . ALA A 1 97 ? 0.187 9.732 -4.954 1.00 89.75 97 ALA A O 1
ATOM 760 N N . HIS A 1 98 ? -0.066 10.344 -2.810 1.00 89.88 98 HIS A N 1
ATOM 761 C CA . HIS A 1 98 ? 0.628 9.180 -2.253 1.00 89.88 98 HIS A CA 1
ATOM 762 C C . HIS A 1 98 ? -0.208 7.906 -2.385 1.00 89.88 98 HIS A C 1
ATOM 764 O O . HIS A 1 98 ? 0.344 6.841 -2.665 1.00 89.88 98 HIS A O 1
ATOM 770 N N . VAL A 1 99 ? -1.534 8.014 -2.229 1.00 92.44 99 VAL A N 1
ATOM 771 C CA . VAL A 1 99 ? -2.454 6.896 -2.483 1.00 92.44 99 VAL A CA 1
ATOM 772 C C . VAL A 1 99 ? -2.293 6.419 -3.919 1.00 92.44 99 VAL A C 1
ATOM 774 O O . VAL A 1 99 ? -2.081 5.230 -4.130 1.00 92.44 99 VAL A O 1
ATOM 777 N N . GLN A 1 100 ? -2.324 7.328 -4.897 1.00 93.19 100 GLN A N 1
ATOM 778 C CA . GLN A 1 100 ? -2.195 6.979 -6.309 1.00 93.19 100 GLN A CA 1
ATOM 779 C C . GLN A 1 100 ? -0.833 6.338 -6.616 1.00 93.19 100 GLN A C 1
ATOM 781 O O . GLN A 1 100 ? -0.781 5.277 -7.235 1.00 93.19 100 GLN A O 1
ATOM 786 N N . GLN A 1 101 ? 0.261 6.900 -6.093 1.00 91.69 101 GLN A N 1
ATOM 787 C CA . GLN A 1 101 ? 1.603 6.333 -6.253 1.00 91.69 101 GLN A CA 1
ATOM 788 C C . GLN A 1 101 ? 1.697 4.889 -5.726 1.00 91.69 101 GLN A C 1
ATOM 790 O O . GLN A 1 101 ? 2.225 4.001 -6.402 1.00 91.69 101 GLN A O 1
ATOM 795 N N . LEU A 1 102 ? 1.189 4.632 -4.516 1.00 92.06 102 LEU A N 1
ATOM 796 C CA . LEU A 1 102 ? 1.210 3.295 -3.919 1.00 92.06 102 LEU A CA 1
ATOM 797 C C . LEU A 1 102 ? 0.210 2.347 -4.590 1.00 92.06 102 LEU A C 1
ATOM 799 O O . LEU A 1 102 ? 0.504 1.159 -4.730 1.00 92.06 102 LEU A O 1
ATOM 803 N N . LYS A 1 103 ? -0.929 2.865 -5.062 1.00 94.12 103 LYS A N 1
ATOM 804 C CA . LYS A 1 103 ? -1.925 2.129 -5.848 1.00 94.12 103 LYS A CA 1
ATOM 805 C C . LYS A 1 103 ? -1.305 1.576 -7.130 1.00 94.12 103 LYS A C 1
ATOM 807 O O . LYS A 1 103 ? -1.438 0.382 -7.405 1.00 94.12 103 LYS A O 1
ATOM 812 N N . ASP A 1 104 ? -0.580 2.407 -7.874 1.00 94.19 104 ASP A N 1
ATOM 813 C CA . ASP A 1 104 ? 0.078 2.007 -9.120 1.00 94.19 104 ASP A CA 1
ATOM 814 C C . ASP A 1 104 ? 1.206 0.998 -8.871 1.00 94.19 104 ASP A C 1
ATOM 816 O O . ASP A 1 104 ? 1.309 -0.015 -9.573 1.00 94.19 104 ASP A O 1
ATOM 820 N N . ALA A 1 105 ? 2.002 1.209 -7.818 1.00 92.81 105 ALA A N 1
ATOM 821 C CA . ALA A 1 105 ? 3.039 0.266 -7.406 1.00 92.81 105 ALA A CA 1
ATOM 822 C C . ALA A 1 105 ? 2.454 -1.101 -7.007 1.00 92.81 105 ALA A C 1
ATOM 824 O O . ALA A 1 105 ? 2.979 -2.149 -7.398 1.00 92.81 105 ALA A O 1
ATOM 825 N N . TYR A 1 106 ? 1.339 -1.107 -6.274 1.00 93.12 106 TYR A N 1
ATOM 826 C CA . TYR A 1 106 ? 0.655 -2.332 -5.878 1.00 93.12 106 TYR A CA 1
ATOM 827 C C . TYR A 1 106 ? 0.016 -3.044 -7.078 1.00 93.12 106 TYR A C 1
ATOM 829 O O . TYR A 1 106 ? 0.137 -4.264 -7.222 1.00 93.12 106 TYR A O 1
ATOM 837 N N . ALA A 1 107 ? -0.594 -2.297 -8.002 1.00 93.94 107 ALA A N 1
ATOM 838 C CA . ALA A 1 107 ? -1.115 -2.845 -9.249 1.00 93.94 107 ALA A CA 1
ATOM 839 C C . ALA A 1 107 ? -0.008 -3.514 -10.081 1.00 93.94 107 ALA A C 1
ATOM 841 O O . ALA A 1 107 ? -0.195 -4.632 -10.568 1.00 93.94 107 ALA A O 1
ATOM 842 N N . ALA A 1 108 ? 1.158 -2.872 -10.203 1.00 93.25 108 ALA A N 1
ATOM 843 C CA . ALA A 1 108 ? 2.322 -3.450 -10.869 1.00 93.25 108 ALA A CA 1
ATOM 844 C C . ALA A 1 108 ? 2.785 -4.743 -10.177 1.00 93.25 108 ALA A C 1
ATOM 846 O O . ALA A 1 108 ? 2.946 -5.768 -10.840 1.00 93.25 108 ALA A O 1
ATOM 847 N N . TYR A 1 109 ? 2.900 -4.737 -8.844 1.00 92.50 109 TYR A N 1
ATOM 848 C CA . TYR A 1 109 ? 3.245 -5.930 -8.068 1.00 92.50 109 TYR A CA 1
ATOM 849 C C . TYR A 1 109 ? 2.283 -7.096 -8.337 1.00 92.50 109 TYR A C 1
ATOM 851 O O . TYR A 1 109 ? 2.730 -8.216 -8.588 1.00 92.50 109 TYR A O 1
ATOM 859 N N . ARG A 1 110 ? 0.967 -6.853 -8.344 1.00 91.50 110 ARG A N 1
ATOM 860 C CA . A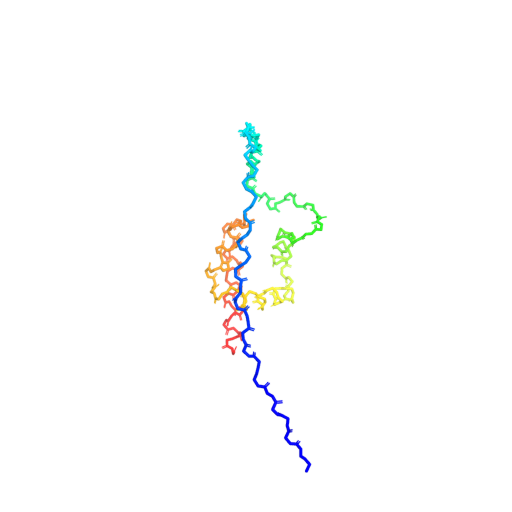RG A 1 110 ? -0.033 -7.902 -8.600 1.00 91.50 110 ARG A CA 1
ATOM 861 C C . ARG A 1 110 ? 0.038 -8.465 -10.016 1.00 91.50 110 ARG A C 1
ATOM 863 O O . ARG A 1 110 ? -0.183 -9.660 -10.190 1.00 91.50 110 ARG A O 1
ATOM 870 N N . ARG A 1 111 ? 0.349 -7.636 -11.019 1.00 91.25 111 ARG A N 1
ATOM 871 C CA . ARG A 1 111 ? 0.552 -8.102 -12.403 1.00 91.25 111 ARG A CA 1
ATOM 872 C C . ARG A 1 111 ? 1.747 -9.049 -12.492 1.00 91.25 111 ARG A C 1
ATOM 874 O O . ARG A 1 111 ? 1.629 -10.098 -13.114 1.00 91.25 111 ARG A O 1
ATOM 881 N N . THR A 1 112 ? 2.852 -8.714 -11.828 1.00 90.56 112 THR A N 1
ATOM 882 C CA . THR A 1 112 ? 4.065 -9.547 -11.807 1.00 90.56 112 THR A CA 1
ATOM 883 C C . THR A 1 112 ? 3.874 -10.836 -11.001 1.00 90.56 112 THR A C 1
ATOM 885 O O . THR A 1 112 ? 4.423 -11.874 -11.355 1.00 90.56 112 THR A O 1
ATOM 888 N N . ASN A 1 113 ? 3.060 -10.802 -9.943 1.00 87.25 113 ASN A N 1
ATOM 889 C CA . ASN A 1 113 ? 2.854 -11.922 -9.017 1.00 87.25 113 ASN A CA 1
ATOM 890 C C . ASN A 1 113 ? 1.487 -12.601 -9.203 1.00 87.25 113 ASN A C 1
ATOM 892 O O . ASN A 1 113 ? 0.876 -13.035 -8.228 1.00 87.25 113 ASN A O 1
ATOM 896 N N . ARG A 1 114 ? 0.981 -12.679 -10.439 1.00 74.25 114 ARG A N 1
ATOM 897 C CA . ARG A 1 114 ? -0.376 -13.165 -10.762 1.00 74.25 114 ARG A CA 1
ATOM 898 C C . ARG A 1 114 ? -0.532 -14.696 -10.779 1.00 74.25 114 ARG A C 1
ATOM 900 O O . ARG A 1 114 ? -1.541 -15.186 -11.274 1.00 74.25 114 ARG A O 1
ATOM 907 N N . ARG A 1 115 ? 0.468 -15.422 -10.276 1.00 59.31 115 ARG A N 1
ATOM 908 C CA . ARG A 1 115 ? 0.407 -16.871 -10.066 1.00 59.31 115 ARG A CA 1
ATOM 909 C C . ARG A 1 115 ? -0.381 -17.201 -8.803 1.00 59.31 115 ARG A C 1
ATOM 911 O O . ARG A 1 115 ? -0.351 -16.373 -7.849 1.00 59.31 115 ARG A O 1
#

Organism: NCBI:txid4795

Secondary structure (DSSP, 8-state):
-----------------------------------------TTS----SS--HHHHHHHHHTT-HHHHHHHHHHHHHH--SHHHHHHHHHHTT--HHHHHHHHHHHHHHHHHT--

Radius of gyration: 25.49 Å; Cα contacts (8 Å, |Δi|>4): 43; chains: 1; bounding box: 46×73×54 Å

Solvent-accessible surface area (backbone atoms only — not comparable to full-atom values): 7659 Å² total; per-residue (Å²): 138,84,88,82,85,81,91,86,79,87,82,92,73,85,87,82,76,87,77,87,71,85,68,88,68,81,73,76,77,77,74,74,81,79,74,78,76,69,77,58,63,68,86,76,73,74,98,59,97,66,93,47,58,54,63,50,50,55,48,50,70,66,69,43,64,66,61,41,49,55,52,48,52,53,36,59,76,74,32,87,44,60,64,52,47,38,52,52,39,46,76,67,45,48,56,68,71,58,35,51,56,51,34,53,53,47,48,50,51,48,66,76,57,70,119

Sequence (115 aa):
MRLSYIVLVAAATLVATGNALSIEADVENRHLRSHKVDSYNFEDAEERGGNDWKAVFKRLLGNDAEYRKTIFASWKGGMQTVDDAATFMRGQGLKEAHVQQLKDAYAAYRRTNRR

pLDDT: mean 71.62, std 19.26, range [34.84, 94.19]

Mean predicted aligned error: 16.58 Å